Protein AF-A0A1F9MNL2-F1 (afdb_monomer_lite)

Sequence (87 aa):
MMHLTAVLKTDQGSSTIHLGPAWYLEQQQLALKVGDALEVTGSKVTLNQKPTIIAKELRVNGKTLKLRDEQGVPLWRGMGPGGGPGR

pLDDT: mean 78.99, std 10.75, range [44.75, 91.06]

Secondary structure (DSSP, 8-state):
---EEEEEEETTEEEEEEEE-HHHHHHTT----TT--EEEEEEEEEETTEEEEEEEEEEETTEEEESB-TT--BTTTT--TT-S---

Structure (mmCIF, N/CA/C/O backbone):
data_AF-A0A1F9MNL2-F1
#
_entry.id   AF-A0A1F9MNL2-F1
#
loop_
_atom_site.group_PDB
_atom_site.id
_atom_site.type_symbol
_atom_site.label_atom_id
_atom_site.label_alt_id
_atom_site.label_comp_id
_atom_site.label_asym_id
_atom_site.label_entity_id
_atom_site.label_seq_id
_atom_site.pdbx_PDB_ins_code
_atom_site.Cartn_x
_atom_site.Cartn_y
_atom_site.Cartn_z
_atom_site.occupancy
_atom_site.B_iso_or_equiv
_atom_site.auth_seq_id
_atom_site.auth_comp_id
_atom_site.auth_asym_id
_atom_site.auth_atom_id
_atom_site.pdbx_PDB_model_num
ATOM 1 N N . MET A 1 1 ? -4.764 0.388 -18.250 1.00 52.78 1 MET A N 1
ATOM 2 C CA . MET A 1 1 ? -4.230 -0.246 -17.025 1.00 52.78 1 MET A CA 1
ATOM 3 C C . MET A 1 1 ? -5.169 0.128 -15.889 1.00 52.78 1 MET A C 1
ATOM 5 O O . MET A 1 1 ? -5.373 1.314 -15.676 1.00 52.78 1 MET A O 1
ATOM 9 N N . MET A 1 2 ? -5.834 -0.830 -15.245 1.00 58.44 2 MET A N 1
ATOM 10 C CA . MET A 1 2 ? -6.796 -0.529 -14.177 1.00 58.44 2 MET A CA 1
ATOM 11 C C . MET A 1 2 ? -6.024 -0.428 -12.858 1.00 58.44 2 MET A C 1
ATOM 13 O O . MET A 1 2 ? -5.445 -1.410 -12.396 1.00 58.44 2 MET A O 1
ATOM 17 N N . HIS A 1 3 ? -5.932 0.779 -12.308 1.00 67.38 3 HIS A N 1
ATOM 18 C CA . HIS A 1 3 ? -5.246 1.044 -11.049 1.00 67.38 3 HIS A CA 1
ATOM 19 C C . HIS A 1 3 ? -6.276 1.012 -9.920 1.00 67.38 3 HIS A C 1
ATOM 21 O O . HIS A 1 3 ? -7.266 1.737 -9.981 1.00 67.38 3 HIS A O 1
ATOM 27 N N . LEU A 1 4 ? -6.055 0.191 -8.897 1.00 80.12 4 LEU A N 1
ATOM 28 C CA . LEU A 1 4 ? -6.832 0.227 -7.669 1.00 80.12 4 L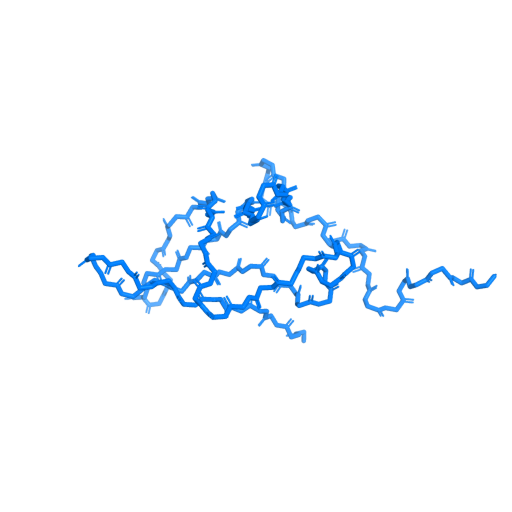EU A CA 1
ATOM 29 C C . LEU A 1 4 ? -6.312 1.369 -6.794 1.00 80.12 4 LEU A C 1
ATOM 31 O O . LEU A 1 4 ? -5.149 1.399 -6.366 1.00 80.12 4 LEU A O 1
ATOM 35 N N . THR A 1 5 ? -7.203 2.315 -6.532 1.00 80.94 5 THR A N 1
ATOM 36 C CA . THR A 1 5 ? -7.010 3.362 -5.539 1.00 80.94 5 THR A CA 1
ATOM 37 C C . THR A 1 5 ? -7.956 3.114 -4.372 1.00 80.94 5 THR A C 1
ATOM 39 O O . THR A 1 5 ? -9.127 2.794 -4.559 1.00 80.94 5 THR A O 1
ATOM 42 N N . ALA A 1 6 ? -7.441 3.235 -3.153 1.00 81.06 6 ALA A N 1
ATOM 43 C CA . ALA A 1 6 ? -8.248 3.214 -1.939 1.00 81.06 6 ALA A CA 1
ATOM 44 C C . ALA A 1 6 ? -8.324 4.629 -1.378 1.00 81.06 6 ALA A C 1
ATOM 46 O O . AL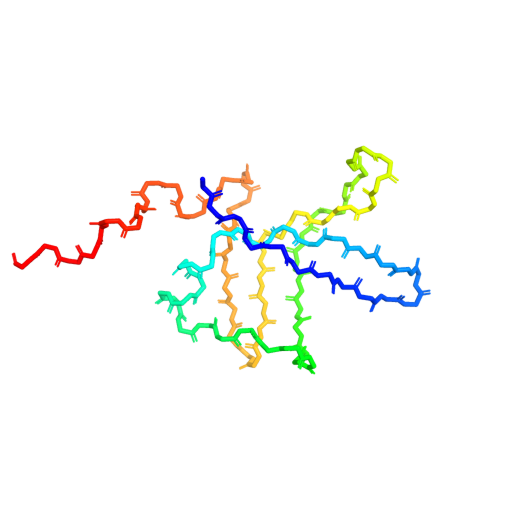A A 1 6 ? -7.343 5.361 -1.415 1.00 81.06 6 ALA A O 1
ATOM 47 N N . VAL A 1 7 ? -9.470 5.034 -0.845 1.00 83.19 7 VAL A N 1
ATOM 48 C CA . VAL A 1 7 ? -9.589 6.320 -0.150 1.00 83.19 7 VAL A CA 1
ATOM 49 C C . VAL A 1 7 ? -9.547 6.046 1.342 1.00 83.19 7 VAL A C 1
ATOM 51 O O . VAL A 1 7 ? -10.443 5.398 1.876 1.00 83.19 7 VAL A O 1
ATOM 54 N N . LEU A 1 8 ? -8.512 6.548 2.012 1.00 80.06 8 LEU A N 1
ATOM 55 C CA . LEU A 1 8 ? -8.408 6.483 3.462 1.00 80.06 8 LEU A CA 1
ATOM 56 C C . LEU A 1 8 ? -8.945 7.778 4.052 1.00 80.06 8 LEU A C 1
ATOM 58 O O . LEU A 1 8 ? -8.421 8.862 3.784 1.00 80.06 8 LEU A O 1
ATOM 62 N N . LYS A 1 9 ? -9.999 7.654 4.851 1.00 77.94 9 LYS A N 1
ATOM 63 C CA . LYS A 1 9 ? -10.521 8.752 5.659 1.00 77.94 9 LYS A CA 1
ATOM 64 C C . LYS A 1 9 ? -9.820 8.709 7.008 1.00 77.94 9 LYS A C 1
ATOM 66 O O . LYS A 1 9 ? -9.965 7.735 7.739 1.00 77.94 9 LYS A O 1
ATOM 71 N N . THR A 1 10 ? -9.048 9.741 7.309 1.00 77.75 10 THR A N 1
ATOM 72 C CA . THR A 1 10 ? -8.458 9.952 8.631 1.00 77.75 10 THR A CA 1
ATOM 73 C C . THR A 1 10 ? -9.054 11.211 9.250 1.00 77.75 10 THR A C 1
ATOM 75 O O . THR A 1 10 ? -9.733 11.983 8.572 1.00 77.75 10 THR A O 1
ATOM 78 N N . ASP A 1 11 ? -8.782 11.435 10.533 1.00 76.12 11 ASP A N 1
ATOM 79 C CA . ASP A 1 11 ? -9.190 12.649 11.254 1.00 76.12 11 ASP A CA 1
ATOM 80 C C . ASP A 1 11 ? -8.708 13.942 10.559 1.00 76.12 11 ASP A C 1
ATOM 82 O O . ASP A 1 11 ? -9.382 14.964 10.540 1.00 76.12 11 ASP A O 1
ATOM 86 N N . GLN A 1 12 ? -7.571 13.855 9.864 1.00 71.00 12 GLN A N 1
ATOM 87 C CA . GLN A 1 12 ? -6.943 14.954 9.128 1.00 71.00 12 GLN A CA 1
ATOM 88 C C . GLN A 1 12 ? -7.498 15.142 7.699 1.00 71.00 12 GLN A C 1
ATOM 90 O O . GLN A 1 12 ? -7.024 16.011 6.966 1.00 71.00 12 GLN A O 1
ATOM 95 N N . GLY A 1 13 ? -8.454 14.313 7.262 1.00 79.31 13 GLY A N 1
ATOM 96 C CA . GLY A 1 13 ? -9.100 14.399 5.951 1.00 79.31 13 GLY A CA 1
ATOM 97 C C . GLY A 1 13 ? -9.041 13.113 5.119 1.00 79.31 13 GLY A C 1
ATOM 98 O O . GLY A 1 13 ? -8.630 12.045 5.567 1.00 79.31 13 GLY A O 1
ATOM 99 N N . SER A 1 14 ? -9.479 13.207 3.861 1.00 82.69 14 SER A N 1
ATOM 100 C CA . SER A 1 14 ? -9.484 12.074 2.921 1.00 82.69 14 SER A CA 1
ATOM 101 C C . SER A 1 14 ? -8.201 12.055 2.091 1.00 82.69 14 SER A C 1
ATOM 103 O O . SER A 1 14 ? -7.925 13.011 1.371 1.00 82.69 14 SER A O 1
ATOM 105 N N . SER A 1 15 ? -7.430 10.970 2.159 1.00 85.50 15 SER A N 1
ATOM 106 C CA . SER A 1 15 ? -6.215 10.766 1.359 1.00 85.50 15 SER A CA 1
ATOM 107 C C . SER A 1 15 ? -6.405 9.622 0.367 1.00 85.50 15 SER A C 1
ATOM 109 O O . SER A 1 15 ? -6.896 8.552 0.723 1.00 85.50 15 SER A O 1
ATOM 111 N N . THR A 1 16 ? -6.008 9.834 -0.888 1.00 87.06 16 THR A N 1
ATOM 112 C CA . THR A 1 16 ? -6.103 8.797 -1.927 1.00 87.06 16 THR A CA 1
ATOM 113 C C . THR A 1 16 ? -4.852 7.935 -1.903 1.00 87.06 16 THR A C 1
ATOM 115 O O . THR A 1 16 ? -3.757 8.424 -2.132 1.00 87.06 16 THR A O 1
ATOM 118 N N . ILE A 1 17 ? -4.990 6.646 -1.652 1.00 87.31 17 ILE A N 1
ATOM 119 C CA . ILE A 1 17 ? -3.904 5.675 -1.621 1.00 87.31 17 ILE A CA 1
ATOM 120 C C . ILE A 1 17 ? -3.834 4.960 -2.963 1.00 87.31 17 ILE A C 1
ATOM 122 O O . ILE A 1 17 ? -4.803 4.350 -3.412 1.00 87.31 17 ILE A O 1
ATOM 126 N N . HIS A 1 18 ? -2.664 4.978 -3.587 1.00 87.38 18 HIS A N 1
ATOM 127 C CA . HIS A 1 18 ? -2.405 4.246 -4.815 1.00 87.38 18 HIS A CA 1
ATOM 128 C C . HIS A 1 18 ? -1.794 2.878 -4.487 1.00 87.38 18 HIS A C 1
ATOM 130 O O . HIS A 1 18 ? -0.571 2.747 -4.335 1.00 87.38 18 HIS A O 1
ATOM 136 N N . LEU A 1 19 ? -2.665 1.871 -4.378 1.00 83.06 19 LEU A N 1
ATOM 137 C CA . LEU A 1 19 ? -2.305 0.496 -4.022 1.00 83.06 19 LEU A CA 1
ATOM 138 C C . LEU A 1 19 ? -1.710 -0.272 -5.207 1.00 83.06 19 LEU A C 1
ATOM 140 O O . LEU A 1 19 ? -0.858 -1.125 -5.013 1.00 83.06 19 LEU A O 1
ATOM 144 N N . GLY A 1 20 ? -2.079 0.084 -6.437 1.00 81.56 20 GLY A N 1
ATOM 145 C CA . GLY A 1 20 ? -1.607 -0.604 -7.638 1.00 81.56 20 GLY A CA 1
ATOM 146 C C . GLY A 1 20 ? -2.719 -1.439 -8.262 1.00 81.56 20 GLY A C 1
ATOM 147 O O . GLY A 1 20 ? -3.883 -1.167 -8.009 1.00 81.56 20 GLY A O 1
ATOM 148 N N . PRO A 1 21 ? -2.419 -2.399 -9.140 1.00 83.38 21 PRO A N 1
ATOM 149 C CA . PRO A 1 21 ? -3.450 -3.158 -9.832 1.00 83.38 21 PRO A CA 1
ATOM 150 C C .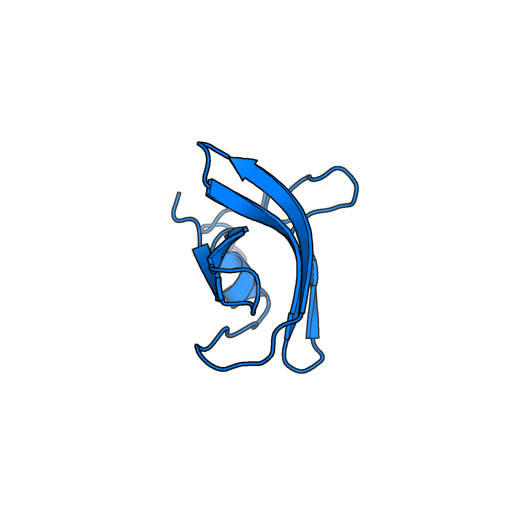 PRO A 1 21 ? -4.219 -4.107 -8.900 1.00 83.38 21 PRO A C 1
ATOM 152 O O . PRO A 1 21 ? -3.615 -4.820 -8.101 1.00 83.38 21 PRO A O 1
ATOM 155 N N . ALA A 1 22 ? -5.544 -4.174 -9.072 1.00 79.50 22 ALA A N 1
ATOM 156 C CA . ALA A 1 22 ? -6.415 -5.077 -8.310 1.00 79.50 22 ALA A CA 1
ATOM 157 C C . ALA A 1 22 ? -5.990 -6.550 -8.443 1.00 79.50 22 ALA A C 1
ATOM 159 O O . ALA A 1 22 ? -5.864 -7.244 -7.439 1.00 79.50 22 ALA A O 1
ATOM 160 N N . TRP A 1 23 ? -5.640 -6.981 -9.661 1.00 80.12 23 TRP A N 1
ATOM 161 C CA . TRP A 1 23 ? -5.227 -8.359 -9.934 1.00 80.12 23 TRP A CA 1
ATOM 162 C C . TRP A 1 23 ? -4.016 -8.799 -9.100 1.00 80.12 23 TRP A C 1
ATOM 164 O O . TRP A 1 23 ? -3.919 -9.962 -8.732 1.00 80.12 23 TRP A O 1
ATOM 174 N N . TYR A 1 24 ? -3.093 -7.890 -8.763 1.00 83.25 24 TYR A N 1
ATOM 175 C CA . TYR A 1 24 ? -1.914 -8.240 -7.965 1.00 83.25 24 TYR A CA 1
ATOM 176 C C . TYR A 1 24 ? -2.303 -8.545 -6.515 1.00 83.25 24 TYR A C 1
ATOM 178 O O . TYR A 1 24 ? -1.786 -9.485 -5.921 1.00 83.25 24 TYR A O 1
ATOM 186 N N . LEU A 1 25 ? -3.262 -7.798 -5.963 1.00 80.81 25 LEU A N 1
ATOM 187 C CA . LEU A 1 25 ? -3.819 -8.056 -4.633 1.00 80.81 25 LEU A CA 1
ATOM 188 C C . LEU A 1 25 ? -4.570 -9.395 -4.606 1.00 80.81 25 LEU A C 1
ATOM 190 O O . LEU A 1 25 ? -4.402 -10.180 -3.674 1.00 80.81 25 LEU A O 1
ATOM 194 N N . GLU A 1 26 ? -5.329 -9.692 -5.664 1.00 80.56 26 GLU A N 1
ATOM 195 C CA . GLU A 1 26 ? -6.038 -10.967 -5.819 1.00 80.56 26 GLU A CA 1
ATOM 196 C C . GLU A 1 26 ? -5.078 -12.160 -5.924 1.00 80.56 26 GLU A C 1
ATOM 198 O O . GLU A 1 26 ? -5.286 -13.168 -5.250 1.00 80.56 26 GLU A O 1
ATOM 203 N N . GLN A 1 27 ? -3.986 -12.037 -6.690 1.00 81.44 27 GLN A N 1
ATOM 204 C CA . GLN A 1 27 ? -2.936 -13.065 -6.782 1.00 81.44 27 GLN A CA 1
ATOM 205 C C . GLN A 1 27 ? -2.310 -13.379 -5.417 1.00 81.44 27 GLN A C 1
ATOM 207 O O . GLN A 1 27 ? -1.971 -14.522 -5.127 1.00 81.44 27 GLN A O 1
ATOM 212 N N . GLN A 1 28 ? -2.204 -12.369 -4.557 1.00 79.50 28 GLN A N 1
ATOM 213 C CA . GLN A 1 28 ? -1.662 -12.482 -3.202 1.00 79.50 28 GLN A CA 1
ATOM 214 C C . GLN A 1 28 ? -2.725 -12.921 -2.181 1.00 79.50 28 GLN A C 1
ATOM 216 O O . GLN A 1 28 ? -2.465 -12.956 -0.976 1.00 79.50 28 GLN A O 1
ATOM 221 N N . GLN A 1 29 ? -3.931 -13.262 -2.658 1.00 78.38 29 GLN A N 1
ATOM 222 C CA . GLN A 1 29 ? -5.081 -13.676 -1.850 1.00 78.38 29 GLN A CA 1
ATOM 223 C C . GLN A 1 29 ? -5.379 -12.658 -0.746 1.00 78.38 29 GLN A C 1
ATOM 225 O O . GLN A 1 29 ? -5.623 -13.002 0.420 1.00 78.38 29 GLN A O 1
ATOM 230 N N . LEU A 1 30 ? -5.291 -11.385 -1.127 1.00 76.69 30 LEU A N 1
ATOM 231 C CA . LEU A 1 30 ? -5.482 -10.240 -0.265 1.00 76.69 30 LEU A CA 1
ATOM 232 C C . LEU A 1 30 ? -6.778 -9.549 -0.690 1.00 76.69 30 LEU A C 1
ATOM 234 O O . LEU A 1 30 ? -6.825 -8.783 -1.650 1.00 76.69 30 LEU A O 1
ATOM 238 N N . ALA A 1 31 ? -7.856 -9.876 0.020 1.00 73.56 31 ALA A N 1
ATOM 239 C CA . ALA A 1 31 ? -9.163 -9.277 -0.193 1.00 73.56 31 ALA A CA 1
ATOM 240 C C . ALA A 1 31 ? -9.277 -8.011 0.658 1.00 73.56 31 ALA A C 1
ATOM 242 O O . ALA A 1 31 ? -9.271 -8.081 1.884 1.00 73.56 31 ALA A O 1
ATOM 243 N N . LEU A 1 32 ? -9.378 -6.859 0.000 1.00 75.88 32 LEU A N 1
ATOM 244 C CA . LEU A 1 32 ? -9.671 -5.592 0.657 1.00 75.88 32 LEU A CA 1
ATOM 245 C C . LEU A 1 32 ? -11.179 -5.382 0.685 1.00 75.88 32 LEU A C 1
ATOM 247 O O . LEU A 1 32 ? -11.812 -5.327 -0.372 1.00 75.88 32 LEU A O 1
ATOM 251 N N . LYS A 1 33 ? -11.754 -5.231 1.878 1.00 78.88 33 LYS A N 1
ATOM 252 C CA . LYS A 1 33 ? -13.153 -4.832 2.036 1.00 78.88 33 LYS A CA 1
ATOM 253 C C . LYS A 1 33 ? -13.248 -3.457 2.672 1.00 78.88 33 LYS A C 1
ATOM 255 O O . LYS A 1 33 ? -12.427 -3.057 3.495 1.00 78.88 33 LYS A O 1
ATOM 260 N N . VAL A 1 34 ? -14.283 -2.721 2.281 1.00 79.81 34 VAL A N 1
ATOM 261 C CA . VAL A 1 34 ? -14.626 -1.463 2.943 1.00 79.81 34 VAL A CA 1
ATOM 262 C C . VAL A 1 34 ? -14.972 -1.779 4.397 1.00 79.81 34 VAL A C 1
ATOM 264 O O . VAL A 1 34 ? -15.857 -2.591 4.651 1.00 79.81 34 VAL A O 1
ATOM 267 N N . GLY A 1 35 ? -14.265 -1.143 5.331 1.00 80.44 35 GLY A N 1
ATOM 268 C CA . GLY A 1 35 ? -14.419 -1.370 6.769 1.00 80.44 35 GLY A CA 1
ATOM 269 C C . GLY A 1 35 ? -13.329 -2.241 7.399 1.00 80.44 35 GLY A C 1
ATOM 270 O O . GLY A 1 35 ? -13.231 -2.249 8.622 1.00 80.44 35 GLY A O 1
ATOM 271 N N . ASP A 1 36 ? -12.482 -2.912 6.610 1.00 81.50 36 ASP A N 1
ATOM 272 C CA . ASP A 1 36 ? -11.323 -3.617 7.164 1.00 81.50 36 ASP A CA 1
ATOM 273 C C . ASP A 1 36 ? -10.268 -2.634 7.683 1.00 81.50 36 ASP A C 1
ATOM 275 O O . ASP A 1 36 ? -9.949 -1.624 7.044 1.00 81.50 36 ASP A O 1
ATOM 279 N N . ALA A 1 37 ? -9.680 -2.973 8.831 1.00 81.38 37 ALA A N 1
ATOM 280 C CA . ALA A 1 37 ? -8.497 -2.297 9.336 1.00 81.38 37 ALA A CA 1
ATOM 281 C C . ALA A 1 37 ? -7.284 -2.719 8.500 1.00 81.38 37 ALA A C 1
ATOM 283 O O . ALA A 1 37 ? -6.889 -3.887 8.469 1.00 81.38 37 ALA A O 1
ATOM 284 N N . LEU A 1 38 ? -6.700 -1.746 7.813 1.00 83.44 38 LEU A N 1
ATOM 285 C CA . LEU A 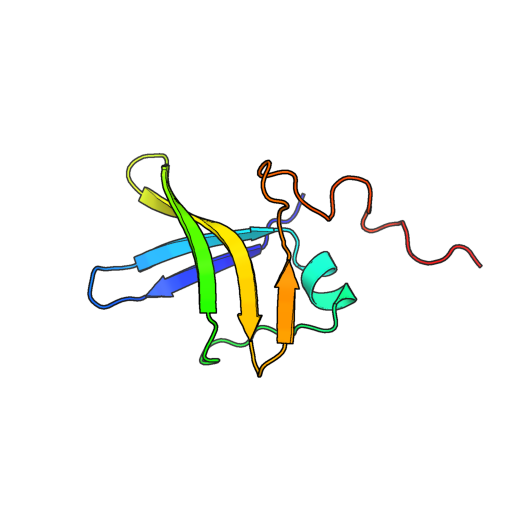1 38 ? -5.531 -1.922 6.968 1.00 83.44 38 LEU A CA 1
ATOM 286 C C . LEU A 1 38 ? -4.467 -0.900 7.353 1.00 83.44 38 LEU A C 1
ATOM 288 O O . LEU A 1 38 ? -4.759 0.281 7.541 1.00 83.44 38 LEU A O 1
ATOM 292 N N . GLU A 1 39 ? -3.228 -1.360 7.460 1.00 86.94 39 GLU A N 1
ATOM 293 C CA . GLU A 1 39 ? -2.066 -0.505 7.658 1.00 86.94 39 GLU A CA 1
ATOM 294 C C . GLU A 1 39 ? -1.377 -0.329 6.310 1.00 86.94 39 GLU A C 1
ATOM 296 O O . GLU A 1 39 ? -1.048 -1.296 5.624 1.00 86.94 39 GLU A O 1
ATOM 301 N N . VAL A 1 40 ? -1.178 0.918 5.899 1.00 87.88 40 VAL A N 1
ATOM 302 C CA . VAL A 1 40 ? -0.492 1.231 4.646 1.00 87.88 40 VAL A CA 1
ATOM 303 C C . VAL A 1 40 ? 0.780 1.979 4.986 1.00 87.88 40 VAL A C 1
ATOM 305 O O . VAL A 1 40 ? 0.733 3.094 5.503 1.00 87.88 40 VAL A O 1
ATOM 308 N N . THR A 1 41 ? 1.920 1.396 4.642 1.00 89.75 41 THR A N 1
ATOM 309 C CA . THR A 1 41 ? 3.213 2.067 4.728 1.00 89.75 41 THR A CA 1
ATOM 310 C C . THR A 1 41 ? 3.547 2.626 3.360 1.00 89.75 41 THR A C 1
ATOM 312 O O . THR A 1 41 ? 3.578 1.908 2.362 1.00 89.75 41 THR A O 1
ATOM 315 N N . GLY A 1 42 ? 3.795 3.924 3.280 1.00 88.88 42 GLY A N 1
ATOM 316 C CA . GLY A 1 42 ? 4.044 4.580 2.010 1.00 88.88 42 GLY A CA 1
ATOM 317 C C . GLY A 1 42 ? 4.464 6.025 2.176 1.00 88.88 42 GLY A C 1
ATOM 318 O O . GLY A 1 42 ? 4.605 6.528 3.288 1.00 88.88 42 GLY A O 1
ATOM 319 N N . SER A 1 43 ? 4.635 6.699 1.047 1.00 86.19 43 SER A N 1
ATOM 320 C CA . SER A 1 43 ? 4.992 8.114 1.023 1.00 86.19 43 SER A CA 1
ATOM 321 C C . SER A 1 43 ? 3.761 8.950 0.711 1.00 86.19 43 SER A C 1
ATOM 323 O O . SER A 1 43 ? 3.146 8.798 -0.348 1.00 86.19 43 SER A O 1
ATOM 325 N N . LYS A 1 44 ? 3.400 9.841 1.640 1.00 86.44 44 LYS A N 1
ATOM 326 C CA . LYS A 1 44 ? 2.383 10.869 1.410 1.00 86.44 44 LYS A CA 1
ATOM 327 C C . LYS A 1 44 ? 2.983 11.961 0.530 1.00 86.44 44 LYS A C 1
ATOM 329 O O . LYS A 1 44 ? 3.963 12.597 0.899 1.00 86.44 44 LYS A O 1
ATOM 334 N N . VAL A 1 45 ? 2.378 12.168 -0.627 1.00 87.25 45 VAL A N 1
ATOM 335 C CA . VAL A 1 45 ? 2.747 13.167 -1.624 1.00 87.25 45 VAL A CA 1
ATOM 336 C C . VAL A 1 45 ? 1.522 13.999 -1.983 1.00 87.25 45 VAL A C 1
ATOM 338 O O . VAL A 1 45 ? 0.393 13.512 -2.006 1.00 87.25 45 VAL A O 1
ATOM 341 N N . THR A 1 46 ? 1.723 15.272 -2.282 1.00 84.19 46 THR A N 1
ATOM 342 C CA . THR A 1 46 ? 0.640 16.118 -2.786 1.00 84.19 46 THR A CA 1
ATOM 343 C C . THR A 1 46 ? 0.693 16.087 -4.304 1.00 84.19 46 THR A C 1
ATOM 345 O O . THR A 1 46 ? 1.581 16.685 -4.903 1.00 84.19 46 THR A O 1
ATOM 348 N N . LEU A 1 47 ? -0.239 15.371 -4.930 1.00 76.38 47 LEU A N 1
ATOM 349 C CA . LEU A 1 47 ? -0.336 15.279 -6.386 1.00 76.38 47 LEU A CA 1
ATOM 350 C C . LEU A 1 47 ? -1.567 16.060 -6.842 1.00 76.38 47 LEU A C 1
ATOM 352 O O . LEU A 1 47 ? -2.667 15.797 -6.363 1.00 76.38 47 LEU A O 1
ATOM 356 N N . ASN A 1 48 ? -1.398 17.026 -7.749 1.00 78.56 48 ASN A N 1
ATOM 357 C CA . ASN A 1 48 ? -2.491 17.880 -8.240 1.00 78.56 48 ASN A CA 1
ATOM 358 C C . ASN A 1 48 ? -3.323 18.510 -7.105 1.00 78.56 48 ASN A C 1
ATOM 360 O O . ASN A 1 48 ? -4.550 18.434 -7.115 1.00 78.56 48 ASN A O 1
ATOM 364 N N . GLN A 1 49 ? -2.650 19.064 -6.087 1.00 81.50 49 GLN A N 1
ATOM 365 C CA . GLN A 1 49 ? -3.270 19.655 -4.885 1.00 81.50 49 GLN A CA 1
ATOM 366 C C . GLN A 1 49 ? -4.114 18.677 -4.045 1.00 81.50 49 GLN A C 1
ATOM 368 O O . GLN A 1 49 ? -4.808 19.096 -3.121 1.00 81.50 49 GLN A O 1
ATOM 373 N N . LYS A 1 50 ? -4.038 17.369 -4.321 1.00 80.88 50 LYS A N 1
ATOM 374 C CA . LYS A 1 50 ? -4.732 16.325 -3.564 1.00 80.88 50 LYS A CA 1
ATOM 375 C C . LYS A 1 50 ? -3.733 15.487 -2.764 1.00 80.88 50 LYS A C 1
ATOM 377 O O . LYS A 1 50 ? -2.727 15.034 -3.323 1.00 80.88 50 LYS A O 1
ATOM 382 N N . PRO A 1 51 ? -4.005 15.226 -1.475 1.00 83.56 51 PRO A N 1
ATOM 383 C CA . PRO A 1 51 ? -3.185 14.327 -0.678 1.00 83.56 51 PRO A CA 1
ATOM 384 C C . PRO A 1 51 ? -3.296 12.909 -1.245 1.00 83.56 51 PRO A C 1
ATOM 386 O O . PRO A 1 51 ? -4.354 12.275 -1.218 1.00 83.56 51 PRO A O 1
ATOM 389 N N . THR A 1 52 ? -2.183 12.426 -1.783 1.00 87.50 52 THR A N 1
ATOM 390 C CA . THR A 1 52 ? -2.048 11.102 -2.382 1.00 87.50 52 THR A CA 1
ATOM 391 C C . THR A 1 52 ? -0.984 10.324 -1.623 1.00 87.50 52 THR A C 1
ATOM 393 O O . THR A 1 52 ? 0.054 10.857 -1.265 1.00 87.50 52 THR A O 1
ATOM 396 N N . ILE A 1 53 ? -1.211 9.051 -1.350 1.00 88.12 53 ILE A N 1
ATOM 397 C CA . ILE A 1 53 ? -0.251 8.190 -0.668 1.00 88.12 53 ILE A CA 1
ATOM 398 C C . ILE A 1 53 ? 0.164 7.105 -1.647 1.00 88.12 53 ILE A C 1
ATOM 400 O O . ILE A 1 53 ? -0.661 6.354 -2.166 1.00 88.12 53 ILE A O 1
ATOM 404 N N . ILE A 1 54 ? 1.461 7.020 -1.905 1.00 88.50 54 ILE A N 1
ATOM 405 C CA . ILE A 1 54 ? 2.042 5.950 -2.704 1.00 88.50 54 ILE A CA 1
ATOM 406 C C . ILE A 1 54 ? 2.342 4.795 -1.751 1.00 88.50 54 ILE A C 1
ATOM 408 O O . ILE A 1 54 ? 3.299 4.860 -0.983 1.00 88.50 54 ILE A O 1
ATOM 412 N N . ALA A 1 55 ? 1.511 3.752 -1.779 1.00 89.00 55 ALA A N 1
ATOM 413 C CA . ALA A 1 55 ? 1.663 2.599 -0.89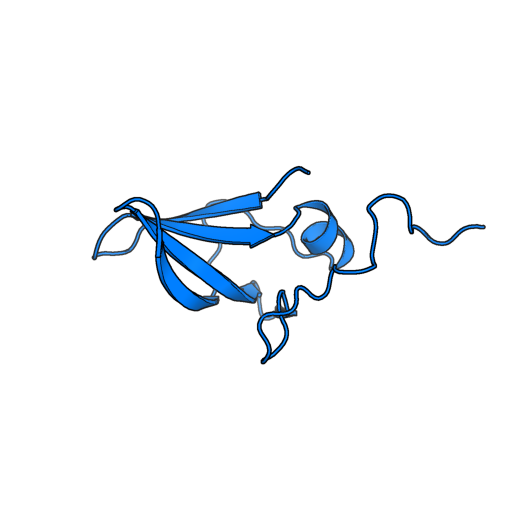6 1.00 89.00 55 ALA A CA 1
ATOM 414 C C . ALA A 1 55 ? 2.903 1.768 -1.270 1.00 89.00 55 ALA A C 1
ATOM 416 O O . ALA A 1 55 ? 2.988 1.224 -2.372 1.00 89.00 55 ALA A O 1
ATOM 417 N N . LYS A 1 56 ? 3.877 1.675 -0.369 1.00 91.06 56 LYS A N 1
ATOM 418 C CA . LYS A 1 56 ? 5.033 0.775 -0.495 1.00 91.06 56 LYS A CA 1
ATOM 419 C C . LYS A 1 56 ? 4.661 -0.624 -0.015 1.00 91.06 56 LYS A C 1
ATOM 421 O O . LYS A 1 56 ? 4.926 -1.609 -0.696 1.00 91.06 56 LYS A O 1
ATOM 426 N N . GLU A 1 57 ? 3.985 -0.692 1.121 1.00 88.88 57 GLU A N 1
ATOM 427 C CA . GLU A 1 57 ? 3.579 -1.924 1.780 1.00 88.88 57 GLU A CA 1
ATOM 428 C C . GLU A 1 57 ? 2.154 -1.771 2.315 1.00 88.88 57 GLU A C 1
ATOM 430 O O . GLU A 1 57 ? 1.721 -0.679 2.689 1.00 88.88 57 GLU A O 1
ATOM 435 N N . LEU A 1 58 ? 1.413 -2.869 2.299 1.00 88.31 58 LEU A N 1
ATOM 436 C CA . LEU A 1 58 ? 0.043 -2.968 2.765 1.00 88.31 58 LEU A CA 1
ATOM 437 C C . LEU A 1 58 ? -0.044 -4.143 3.728 1.00 88.31 58 LEU A C 1
ATOM 439 O O . LEU A 1 58 ? 0.326 -5.257 3.371 1.00 88.31 58 LEU A O 1
ATOM 443 N N . ARG A 1 59 ? -0.588 -3.922 4.916 1.00 87.81 59 ARG A N 1
ATOM 444 C CA . ARG A 1 59 ? -0.860 -4.972 5.885 1.00 87.81 59 ARG A CA 1
ATOM 445 C C . ARG A 1 59 ? -2.346 -5.026 6.188 1.00 87.81 59 ARG A C 1
ATOM 447 O O . ARG A 1 59 ? -2.956 -4.015 6.518 1.00 87.81 59 ARG A O 1
ATOM 454 N N . VAL A 1 60 ? -2.938 -6.205 6.061 1.00 85.62 60 VAL A N 1
ATOM 455 C CA . VAL A 1 60 ? -4.357 -6.436 6.354 1.00 85.62 60 VAL A CA 1
ATOM 456 C C . VAL A 1 60 ? -4.522 -7.820 6.959 1.00 85.62 60 VAL A C 1
ATOM 458 O O . VAL A 1 60 ? -3.882 -8.767 6.503 1.00 85.62 60 VAL A O 1
ATOM 461 N N . ASN A 1 61 ? -5.360 -7.959 7.988 1.00 82.44 61 ASN A N 1
ATOM 462 C CA . ASN A 1 61 ? -5.616 -9.254 8.636 1.00 82.44 61 ASN A CA 1
ATOM 463 C C . ASN A 1 61 ? -4.323 -10.014 9.022 1.00 82.44 61 ASN A C 1
ATOM 465 O O . ASN A 1 61 ? -4.228 -11.230 8.872 1.00 82.44 61 ASN A O 1
ATOM 469 N N . GLY A 1 62 ? -3.280 -9.289 9.445 1.00 82.62 62 GLY A N 1
ATOM 470 C CA . GLY A 1 62 ? -1.971 -9.859 9.787 1.00 82.62 62 GLY A CA 1
ATOM 471 C C . GLY A 1 62 ? -1.093 -10.280 8.598 1.00 82.62 62 GLY A C 1
ATOM 472 O O . GLY A 1 62 ? 0.078 -10.585 8.811 1.00 82.62 62 GLY A O 1
ATOM 473 N N . LYS A 1 63 ? -1.598 -10.245 7.358 1.00 84.69 63 LYS A N 1
ATOM 474 C CA . LYS A 1 63 ? -0.803 -10.463 6.143 1.00 84.69 63 LYS A CA 1
ATOM 475 C C . LYS A 1 63 ? -0.127 -9.170 5.717 1.00 84.69 63 LYS A C 1
ATOM 477 O O . LYS A 1 63 ? -0.802 -8.157 5.557 1.00 84.69 63 LYS A O 1
ATOM 482 N N . THR A 1 64 ? 1.175 -9.230 5.471 1.00 87.38 64 THR A N 1
ATOM 483 C CA . THR A 1 64 ? 1.952 -8.117 4.920 1.00 87.38 64 THR A CA 1
ATOM 484 C C . THR A 1 64 ? 2.216 -8.365 3.443 1.00 87.38 64 THR A C 1
ATOM 486 O O . THR A 1 64 ? 2.830 -9.364 3.076 1.00 87.38 64 THR A O 1
ATOM 489 N N . LEU A 1 65 ? 1.767 -7.444 2.598 1.00 86.38 65 LEU A N 1
ATOM 490 C CA . LEU A 1 65 ? 1.999 -7.439 1.167 1.00 86.38 65 LEU A CA 1
ATOM 491 C C . LEU A 1 65 ? 2.852 -6.243 0.768 1.00 86.38 65 LEU A C 1
ATOM 493 O O . LEU A 1 65 ? 2.454 -5.085 0.904 1.00 86.38 65 LEU A O 1
ATOM 497 N N . LYS A 1 66 ? 4.001 -6.535 0.168 1.00 88.06 66 LYS A N 1
ATOM 498 C CA . LYS A 1 66 ? 4.817 -5.518 -0.483 1.00 88.06 66 LYS A CA 1
ATOM 499 C C . LYS A 1 66 ? 4.238 -5.210 -1.861 1.00 88.06 66 LYS A C 1
ATOM 501 O O . LYS A 1 66 ? 3.972 -6.103 -2.668 1.00 88.06 66 LYS A O 1
ATOM 506 N N . LEU A 1 67 ? 4.032 -3.925 -2.110 1.0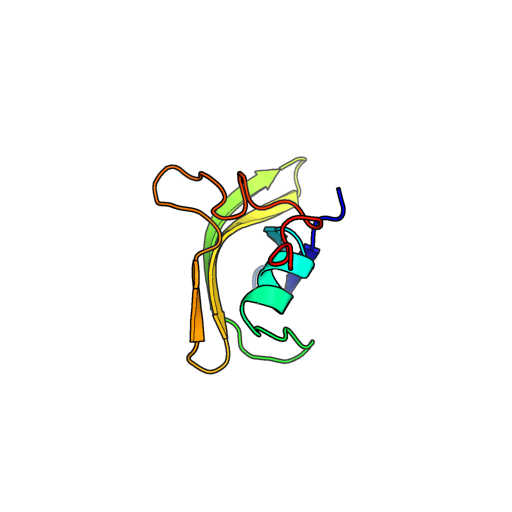0 87.12 67 LEU A N 1
ATOM 507 C CA . LEU A 1 67 ? 3.545 -3.382 -3.375 1.00 87.12 67 LEU A CA 1
ATOM 508 C C . LEU A 1 67 ? 4.713 -2.808 -4.178 1.00 87.12 67 LEU A C 1
ATOM 510 O O . LEU A 1 67 ? 4.809 -3.005 -5.389 1.00 87.12 67 LEU A O 1
ATOM 514 N N . ARG A 1 68 ? 5.621 -2.112 -3.491 1.00 88.69 68 ARG A N 1
ATOM 515 C CA . ARG A 1 68 ? 6.820 -1.513 -4.068 1.00 88.69 68 ARG A CA 1
ATOM 516 C C . ARG A 1 68 ? 8.034 -1.871 -3.225 1.00 88.69 68 ARG A C 1
ATOM 518 O O . ARG A 1 68 ? 7.936 -1.983 -2.004 1.00 88.69 68 ARG A O 1
ATOM 525 N N . ASP A 1 69 ? 9.169 -2.018 -3.887 1.00 86.12 69 ASP A N 1
ATOM 526 C CA . ASP A 1 69 ? 10.456 -2.160 -3.216 1.00 86.12 69 ASP A CA 1
ATOM 527 C C . ASP A 1 69 ? 10.936 -0.809 -2.639 1.00 86.12 69 ASP A C 1
ATOM 529 O O . ASP A 1 69 ? 10.310 0.236 -2.837 1.00 86.12 69 ASP A O 1
ATOM 533 N N . GLU A 1 70 ? 12.057 -0.803 -1.924 1.00 82.56 70 GLU A N 1
ATOM 534 C CA . GLU A 1 70 ? 12.691 0.378 -1.329 1.00 82.56 70 GLU A CA 1
ATOM 535 C C . GLU A 1 70 ? 13.032 1.455 -2.353 1.00 82.56 70 GLU A C 1
ATOM 537 O O . GLU A 1 70 ? 12.952 2.643 -2.053 1.00 82.56 70 GLU A O 1
ATOM 542 N N . GLN A 1 71 ? 13.313 1.042 -3.587 1.00 81.12 71 GLN A N 1
ATOM 543 C CA . GLN A 1 71 ? 13.555 1.938 -4.714 1.00 81.12 71 GLN A CA 1
ATOM 544 C C . GLN A 1 71 ? 12.261 2.514 -5.325 1.00 81.12 71 GLN A C 1
ATOM 546 O O . GLN A 1 71 ? 12.307 3.211 -6.336 1.00 81.12 71 GLN A O 1
ATOM 551 N N . GLY A 1 72 ? 11.085 2.202 -4.766 1.00 79.62 72 GLY A N 1
ATOM 552 C CA . GLY A 1 72 ? 9.782 2.608 -5.303 1.00 79.62 72 GLY A CA 1
ATOM 553 C C . GLY A 1 72 ? 9.348 1.816 -6.541 1.00 79.62 72 GLY A C 1
ATOM 554 O O . GLY A 1 72 ? 8.325 2.136 -7.154 1.00 79.62 72 GLY A O 1
ATOM 555 N N . VAL A 1 73 ? 10.100 0.774 -6.907 1.00 83.50 73 VAL A N 1
ATOM 556 C CA . VAL A 1 73 ? 9.805 -0.087 -8.053 1.00 83.50 73 VAL A CA 1
ATOM 557 C C . VAL A 1 73 ? 8.606 -0.978 -7.715 1.00 83.50 73 VAL A C 1
ATOM 559 O O . VAL A 1 73 ? 8.658 -1.699 -6.720 1.00 83.50 73 VAL A O 1
ATOM 562 N N . PRO A 1 74 ? 7.518 -0.947 -8.506 1.00 85.75 74 PRO A N 1
ATOM 563 C CA . PRO A 1 74 ? 6.374 -1.814 -8.267 1.00 85.75 74 PRO A CA 1
ATOM 564 C C . PRO A 1 74 ? 6.746 -3.280 -8.477 1.00 85.75 74 PRO A C 1
ATOM 566 O O . PRO A 1 74 ? 7.308 -3.622 -9.512 1.00 85.75 74 PRO A O 1
ATOM 569 N N . LEU A 1 75 ? 6.392 -4.149 -7.533 1.00 84.50 75 LEU A N 1
ATOM 570 C CA . LEU A 1 75 ? 6.739 -5.575 -7.595 1.00 84.50 75 LEU A CA 1
ATOM 571 C C . LEU A 1 75 ? 5.977 -6.328 -8.689 1.00 84.50 75 LEU A C 1
ATOM 573 O O . LEU A 1 75 ? 6.466 -7.313 -9.225 1.00 84.50 75 LEU A O 1
ATOM 577 N N . TRP A 1 76 ? 4.823 -5.809 -9.106 1.00 80.19 76 TRP A N 1
ATOM 578 C CA . TRP A 1 76 ? 4.117 -6.293 -10.293 1.00 80.19 76 TRP A CA 1
ATOM 579 C C . TRP A 1 76 ? 4.775 -5.871 -11.616 1.00 80.19 76 TRP A C 1
ATOM 581 O O . TRP A 1 76 ? 4.272 -6.201 -12.689 1.00 80.19 76 TRP A O 1
ATOM 591 N N . ARG A 1 77 ? 5.871 -5.101 -11.599 1.00 74.56 77 ARG A N 1
ATOM 592 C CA . ARG A 1 77 ? 6.597 -4.734 -12.820 1.00 74.56 77 ARG A CA 1
ATOM 593 C C . ARG A 1 77 ? 7.217 -5.996 -13.424 1.00 74.56 77 ARG A C 1
ATOM 595 O O . ARG A 1 77 ? 8.144 -6.558 -12.862 1.00 74.56 77 ARG A O 1
ATOM 602 N N . GLY A 1 78 ? 6.701 -6.424 -14.574 1.00 71.25 78 GLY A N 1
ATOM 603 C CA . GLY A 1 78 ? 7.093 -7.679 -15.233 1.00 71.25 78 GLY A CA 1
ATOM 604 C C . GLY A 1 78 ? 6.115 -8.835 -15.002 1.00 71.25 78 GLY A C 1
ATOM 605 O O . GLY A 1 78 ? 6.124 -9.794 -15.764 1.00 71.25 78 GLY A O 1
ATOM 606 N N . MET A 1 79 ? 5.203 -8.708 -14.035 1.00 67.44 79 MET A N 1
ATOM 607 C CA . MET A 1 79 ? 4.045 -9.588 -13.888 1.00 67.44 79 MET A CA 1
ATOM 608 C C . MET A 1 79 ? 2.877 -8.952 -14.644 1.00 67.44 79 MET A C 1
ATOM 610 O O . MET A 1 79 ? 2.317 -7.935 -14.243 1.00 67.44 79 MET A O 1
ATOM 614 N N . GLY A 1 80 ? 2.565 -9.488 -15.819 1.00 62.06 80 GLY A N 1
ATOM 615 C CA . GLY A 1 80 ? 1.399 -9.062 -16.586 1.00 62.06 80 GLY A CA 1
ATOM 616 C C . GLY A 1 80 ? 0.143 -9.813 -16.133 1.00 62.06 80 GLY A C 1
ATOM 617 O O . GLY A 1 80 ? 0.251 -10.970 -15.731 1.00 62.06 80 GLY A O 1
ATOM 618 N N . PRO A 1 81 ? -1.062 -9.238 -16.297 1.00 58.59 81 PRO A N 1
ATOM 619 C CA . PRO A 1 81 ? -2.328 -9.946 -16.071 1.00 58.59 81 PRO A CA 1
ATOM 620 C C . PRO A 1 81 ? -2.557 -11.151 -17.015 1.00 58.59 81 PRO A C 1
ATOM 622 O O . PRO A 1 81 ? -3.570 -11.827 -16.896 1.00 58.59 81 PRO A O 1
ATOM 625 N N . GLY A 1 82 ? -1.628 -11.430 -17.940 1.00 55.47 82 GLY A N 1
ATOM 626 C CA . GLY A 1 82 ? -1.597 -12.632 -18.782 1.00 55.47 82 GLY A CA 1
ATOM 627 C C . GLY A 1 82 ? -0.529 -13.664 -18.392 1.00 55.47 82 GLY A C 1
ATOM 628 O O . GLY A 1 82 ? -0.388 -14.662 -19.086 1.00 55.47 82 GLY A O 1
ATOM 629 N N . GLY A 1 83 ? 0.229 -13.436 -17.315 1.00 51.81 83 GLY A N 1
ATOM 630 C CA . GLY A 1 83 ? 1.287 -14.331 -16.831 1.00 51.81 83 GLY A CA 1
ATOM 631 C C . GLY A 1 83 ? 0.808 -15.355 -15.802 1.00 51.81 83 GLY A C 1
ATOM 632 O O . GLY A 1 83 ? 1.549 -15.669 -14.875 1.00 51.81 83 GLY A O 1
ATOM 633 N N . GLY A 1 84 ? -0.431 -15.847 -15.924 1.00 44.75 84 GLY A N 1
ATOM 634 C CA . GLY A 1 84 ? -0.793 -17.099 -15.254 1.00 44.75 84 GLY A CA 1
ATOM 635 C C . GLY A 1 84 ? 0.150 -18.208 -15.733 1.00 44.75 84 GLY A C 1
ATOM 636 O O . GLY A 1 84 ? 0.672 -18.083 -16.844 1.00 44.75 84 GLY A O 1
ATOM 637 N N . PRO A 1 85 ? 0.412 -19.262 -14.935 1.00 47.16 85 PRO A N 1
ATOM 638 C CA . PRO A 1 85 ? 1.225 -20.376 -15.399 1.00 47.16 85 PRO A CA 1
ATOM 639 C C . PRO A 1 85 ? 0.649 -20.861 -16.730 1.00 47.16 85 PRO A C 1
ATOM 641 O O . PRO A 1 85 ? -0.468 -21.379 -16.794 1.00 47.16 85 PRO A O 1
ATOM 644 N N . GLY A 1 86 ? 1.400 -20.605 -17.804 1.00 49.25 86 GLY A N 1
ATOM 645 C CA . GLY A 1 86 ? 1.239 -21.345 -19.038 1.00 49.25 86 GLY A CA 1
ATOM 646 C C . GLY A 1 86 ? 1.313 -22.812 -18.648 1.00 49.25 86 GLY A C 1
ATOM 647 O O . GLY A 1 86 ? 2.196 -23.190 -17.880 1.00 49.25 86 GLY A O 1
ATOM 648 N N . ARG A 1 87 ? 0.297 -23.556 -19.077 1.00 46.81 87 ARG A N 1
ATOM 649 C CA . ARG A 1 87 ? 0.176 -25.003 -18.904 1.00 46.81 87 ARG A CA 1
ATOM 650 C C . ARG A 1 87 ? 1.500 -25.741 -19.059 1.00 46.81 87 ARG A C 1
ATOM 652 O O . ARG A 1 87 ? 2.267 -25.358 -19.970 1.00 46.81 87 ARG A O 1
#

Foldseek 3Di:
DDWDWDWDQDPVGIEIEGQGDPVVCVVVVHDDDDPFDKDFDFDFDQDPNGTYTYGQWMATPNDIDGQADPVRHGPCVVVDPPPDPDD

Radius of gyration: 13.55 Å; chains: 1; bounding box: 28×45×30 Å